Protein AF-A0A8S0U7P2-F1 (afdb_monomer_lite)

pLDDT: mean 74.08, std 10.31, range [44.09, 93.5]

Foldseek 3Di:
DPVVVVVVVVVVVVVVVVCPVPDPCQQPPVPDDPPDPRHDLPVVLVVVVCCVPPPVHPCQQCNDPHPCVVVVVVVVVVVVVVVVLVVCCVVPVPDPVSVVDDVVVVVVLCVPVRRDDPVVSVVVVVVVVVVVVVVVVVVVVD

InterPro domains:
  IPR004648 Tetrapeptide transporter, OPT1/isp4 [PTHR22601] (6-140)
  IPR004813 Oligopeptide transporter, OPT superfamily [PF03169] (7-140)

Structure (mmCIF, N/CA/C/O backbone):
data_AF-A0A8S0U7P2-F1
#
_entry.id   AF-A0A8S0U7P2-F1
#
loop_
_atom_site.group_PDB
_atom_site.id
_atom_site.type_symbol
_atom_site.label_atom_id
_atom_site.label_alt_id
_atom_site.label_comp_id
_atom_site.label_asym_id
_atom_site.label_entity_id
_atom_site.label_seq_id
_atom_site.pdbx_PDB_ins_code
_atom_site.Cartn_x
_atom_site.Cartn_y
_atom_site.Cartn_z
_atom_site.occupancy
_atom_site.B_iso_or_equiv
_atom_site.auth_seq_id
_atom_site.auth_comp_id
_atom_site.auth_asym_id
_atom_site.auth_atom_id
_atom_site.pdbx_PDB_model_num
ATOM 1 N N . MET A 1 1 ? -13.601 19.879 -14.697 1.00 56.09 1 MET A N 1
ATOM 2 C CA . MET A 1 1 ? -12.768 18.804 -14.108 1.00 56.09 1 MET A CA 1
ATOM 3 C C . MET A 1 1 ? -11.696 18.287 -15.078 1.00 56.09 1 MET A C 1
ATOM 5 O O . MET A 1 1 ? -10.542 18.249 -14.688 1.00 56.09 1 MET A O 1
ATOM 9 N N . HIS A 1 2 ? -12.024 17.950 -16.334 1.00 64.12 2 HIS A N 1
ATOM 10 C CA . HIS A 1 2 ? -11.104 17.246 -17.252 1.00 64.12 2 HIS A CA 1
ATOM 11 C C . HIS A 1 2 ? -9.835 18.014 -17.678 1.00 64.12 2 HIS A C 1
ATOM 13 O O . HIS A 1 2 ? -8.753 17.439 -17.674 1.00 64.12 2 HIS A O 1
ATOM 19 N N . VAL A 1 3 ? -9.930 19.315 -17.977 1.00 77.44 3 VAL A N 1
ATOM 20 C CA . VAL A 1 3 ? -8.779 20.117 -18.451 1.00 77.44 3 VAL A CA 1
ATOM 21 C C . VAL A 1 3 ? -7.675 20.300 -17.403 1.00 77.44 3 VAL A C 1
ATOM 23 O O . VAL A 1 3 ? -6.496 20.275 -17.743 1.00 77.44 3 VAL A O 1
ATOM 26 N N . HIS A 1 4 ? -8.028 20.421 -16.120 1.00 76.31 4 HIS A N 1
ATOM 27 C CA . HIS A 1 4 ? -7.036 20.588 -15.050 1.00 76.31 4 HIS A CA 1
ATOM 28 C C . HIS A 1 4 ? -6.209 19.310 -14.850 1.00 76.31 4 HIS A C 1
ATOM 30 O O . HIS A 1 4 ? -5.000 19.385 -14.636 1.00 76.31 4 HIS A O 1
ATOM 36 N N . SER A 1 5 ? -6.839 18.135 -14.968 1.00 84.75 5 SER A N 1
ATOM 37 C CA . SER A 1 5 ? -6.151 16.844 -14.872 1.00 84.75 5 SER A CA 1
ATOM 38 C C . SER A 1 5 ? -5.190 16.616 -16.039 1.00 84.75 5 SER A C 1
ATOM 40 O O . SER A 1 5 ? -4.085 16.129 -15.817 1.00 84.75 5 SER A O 1
ATOM 42 N N . SER A 1 6 ? -5.563 17.018 -17.259 1.00 84.19 6 SER A N 1
ATOM 43 C CA . SER A 1 6 ? -4.682 16.921 -18.429 1.00 84.19 6 SER A CA 1
ATOM 44 C C . SER A 1 6 ? -3.455 17.822 -18.299 1.00 84.19 6 SER A C 1
ATOM 46 O O . SER A 1 6 ? -2.338 17.355 -18.493 1.00 84.19 6 SER A O 1
ATOM 48 N N . VAL A 1 7 ? -3.641 19.086 -17.898 1.00 89.56 7 VAL A N 1
ATOM 49 C CA . VAL A 1 7 ? -2.520 20.021 -17.692 1.00 89.56 7 VAL A CA 1
ATOM 50 C C . VAL A 1 7 ? -1.597 19.526 -16.575 1.00 89.56 7 VAL A C 1
ATOM 52 O O . VAL A 1 7 ? -0.381 19.499 -16.751 1.00 89.56 7 VAL A O 1
ATOM 55 N N . SER A 1 8 ? -2.159 19.062 -15.455 1.00 88.88 8 SER A N 1
ATOM 56 C CA . SER A 1 8 ? -1.372 18.499 -14.353 1.00 88.88 8 SER A CA 1
ATOM 57 C C . SER A 1 8 ? -0.597 17.243 -14.770 1.00 88.88 8 SER A C 1
ATOM 59 O O . SER A 1 8 ? 0.570 17.102 -14.407 1.00 88.88 8 SER A O 1
ATOM 61 N N . GLY A 1 9 ? -1.204 16.356 -15.565 1.00 90.06 9 GLY A N 1
ATOM 62 C CA . GLY A 1 9 ? -0.540 15.165 -16.096 1.00 90.06 9 GLY A CA 1
ATOM 63 C C . GLY A 1 9 ? 0.653 15.509 -16.989 1.00 90.06 9 GLY A C 1
ATOM 64 O O . GLY A 1 9 ? 1.743 14.982 -16.775 1.00 90.06 9 GLY A O 1
ATOM 65 N N . THR A 1 10 ? 0.478 16.441 -17.932 1.00 93.06 10 THR A N 1
ATOM 66 C CA . THR A 1 10 ? 1.548 16.863 -18.850 1.00 93.06 10 THR A CA 1
ATOM 67 C C . THR A 1 10 ? 2.711 17.516 -18.111 1.00 93.06 10 THR A C 1
ATOM 69 O O . THR A 1 10 ? 3.863 17.190 -18.386 1.00 93.06 10 THR A O 1
ATOM 72 N N . VAL A 1 11 ? 2.431 18.399 -17.146 1.00 93.50 11 VAL A N 1
ATOM 73 C CA . VAL A 1 11 ? 3.482 19.066 -16.361 1.00 93.50 11 VAL A CA 1
ATOM 74 C C . VAL A 1 11 ? 4.256 18.055 -15.513 1.00 93.50 11 VAL A C 1
ATOM 76 O O . VAL A 1 11 ? 5.483 18.071 -15.535 1.00 93.50 11 VAL A O 1
ATOM 79 N N . ASN A 1 12 ? 3.571 17.137 -14.821 1.00 90.69 12 ASN A N 1
ATOM 80 C CA . ASN A 1 12 ? 4.244 16.092 -14.040 1.00 90.69 12 ASN A CA 1
ATOM 81 C C . ASN A 1 12 ? 5.125 15.197 -14.920 1.00 90.69 12 ASN A C 1
ATOM 83 O O . ASN A 1 12 ? 6.252 14.887 -14.542 1.00 90.69 12 ASN A O 1
ATOM 87 N N . LEU A 1 13 ? 4.632 14.810 -16.100 1.00 89.75 13 LEU A N 1
ATOM 88 C CA . LEU A 1 13 ? 5.393 13.988 -17.035 1.00 89.75 13 LEU A CA 1
ATOM 89 C C . LEU A 1 13 ? 6.628 14.733 -17.560 1.00 89.75 13 LEU A C 1
ATOM 91 O O . LEU A 1 13 ? 7.717 14.168 -17.570 1.00 89.75 13 LEU A O 1
ATOM 95 N N . ALA A 1 14 ? 6.478 16.001 -17.948 1.00 92.94 14 ALA A N 1
ATOM 96 C CA . ALA A 1 14 ? 7.584 16.822 -18.435 1.00 92.94 14 ALA A CA 1
ATOM 97 C C . ALA A 1 14 ? 8.679 17.003 -17.371 1.00 92.94 14 ALA A C 1
ATOM 99 O O . ALA A 1 14 ? 9.861 16.839 -17.671 1.00 92.94 14 ALA A O 1
ATOM 100 N N . VAL A 1 15 ? 8.293 17.278 -16.120 1.00 89.75 15 VAL A N 1
ATOM 101 C CA . VAL A 1 15 ? 9.239 17.401 -15.000 1.00 89.75 15 VAL A CA 1
ATOM 102 C C . VAL A 1 15 ? 9.933 16.069 -14.715 1.00 89.75 15 VAL A C 1
ATOM 104 O O . VAL A 1 15 ? 11.146 16.052 -14.526 1.00 89.75 15 VAL A O 1
ATOM 107 N N . ALA A 1 16 ? 9.200 14.951 -14.733 1.00 85.56 16 ALA A N 1
ATOM 108 C CA . ALA A 1 16 ? 9.785 13.627 -14.530 1.00 85.56 16 ALA A CA 1
ATOM 109 C C . ALA A 1 16 ? 10.834 13.292 -15.605 1.00 85.56 16 ALA A C 1
ATOM 111 O O . ALA A 1 16 ? 11.932 12.848 -15.274 1.00 85.56 16 ALA A O 1
ATOM 112 N N . TRP A 1 17 ? 10.530 13.565 -16.878 1.00 88.56 17 TRP A N 1
ATOM 113 C CA . TRP A 1 17 ? 11.482 13.393 -17.980 1.00 88.56 17 TRP A CA 1
ATOM 114 C C . TRP A 1 17 ? 12.712 14.287 -17.841 1.00 88.56 17 TRP A C 1
ATOM 116 O O . TRP A 1 17 ? 13.832 13.829 -18.057 1.00 88.56 17 TRP A O 1
ATOM 126 N N . TRP A 1 18 ? 12.517 15.546 -17.449 1.00 89.81 18 TRP A N 1
ATOM 127 C CA . TRP A 1 18 ? 13.624 16.470 -17.230 1.00 89.81 18 TRP A CA 1
ATOM 128 C C . TRP A 1 18 ? 14.545 16.016 -16.088 1.00 89.81 18 TRP A C 1
ATOM 130 O O . TRP A 1 18 ? 15.766 16.070 -16.235 1.00 89.81 18 TRP A O 1
ATOM 140 N N . MET A 1 19 ? 13.984 15.510 -14.984 1.00 82.50 19 MET A N 1
ATOM 141 C CA . MET A 1 19 ? 14.765 14.963 -13.866 1.00 82.50 19 MET A CA 1
ATOM 142 C C . MET A 1 19 ? 15.592 13.742 -14.280 1.00 82.50 19 MET A C 1
ATOM 144 O O . MET A 1 19 ? 16.775 13.684 -13.958 1.00 82.50 19 MET A O 1
ATOM 148 N N . LEU A 1 20 ? 14.996 12.806 -15.028 1.00 82.50 20 LEU A N 1
ATOM 149 C CA . LEU A 1 20 ? 15.682 11.607 -15.527 1.00 82.50 20 LEU A CA 1
ATOM 150 C C . LEU A 1 20 ? 16.843 11.938 -16.476 1.00 82.50 20 LEU A C 1
ATOM 152 O O . LEU A 1 20 ? 17.847 11.237 -16.470 1.00 82.50 20 LEU A O 1
ATOM 156 N N . GLY A 1 21 ? 16.712 12.991 -17.289 1.00 82.69 21 GLY A N 1
ATOM 157 C CA . GLY A 1 21 ? 17.766 13.419 -18.213 1.00 82.69 21 GLY A CA 1
ATOM 158 C C . GLY A 1 21 ? 18.849 14.305 -17.590 1.00 82.69 21 GLY A C 1
ATOM 159 O O . GLY A 1 21 ? 19.937 14.399 -18.148 1.00 82.69 21 GLY A O 1
ATOM 160 N N . SER A 1 22 ? 18.565 14.967 -16.463 1.00 84.25 22 SER A N 1
ATOM 161 C CA . SER A 1 22 ? 19.499 15.918 -15.834 1.00 84.25 22 SER A CA 1
ATOM 162 C C . SER A 1 22 ? 20.308 15.314 -14.684 1.00 84.25 22 SER A C 1
ATOM 164 O O . SER A 1 22 ? 21.360 15.850 -14.344 1.00 84.25 22 SER A O 1
ATOM 166 N N . ILE A 1 23 ? 19.817 14.240 -14.056 1.00 77.62 23 ILE A N 1
ATOM 167 C CA . ILE A 1 23 ? 20.456 13.587 -12.907 1.00 77.62 23 ILE A CA 1
ATOM 168 C C . ILE A 1 23 ? 20.900 12.185 -13.330 1.00 77.62 23 ILE A C 1
ATOM 170 O O . ILE A 1 23 ? 20.073 11.290 -13.505 1.00 77.62 23 ILE A O 1
ATOM 174 N N . GLU A 1 24 ? 22.211 11.987 -13.471 1.00 71.81 24 GLU A N 1
ATOM 175 C CA . GLU A 1 24 ? 22.780 10.664 -13.743 1.00 71.81 24 GLU A CA 1
ATOM 176 C C . GLU A 1 24 ? 22.512 9.707 -12.570 1.00 71.81 24 GLU A C 1
ATOM 178 O O . GLU A 1 24 ? 22.649 10.074 -11.401 1.00 71.81 24 GLU A O 1
ATOM 183 N N . ASN A 1 25 ? 22.118 8.470 -12.891 1.00 70.31 25 ASN A N 1
ATOM 184 C CA . ASN A 1 25 ? 21.841 7.385 -11.940 1.00 70.31 25 ASN A CA 1
ATOM 185 C C . ASN A 1 25 ? 20.721 7.657 -10.915 1.00 70.31 25 ASN A C 1
ATOM 187 O O . ASN A 1 25 ? 20.667 7.028 -9.860 1.00 70.31 25 ASN A O 1
ATOM 191 N N . ILE A 1 26 ? 19.777 8.559 -11.201 1.00 70.88 26 ILE A N 1
ATOM 192 C CA . ILE A 1 26 ? 18.632 8.779 -10.307 1.00 70.88 26 ILE A CA 1
ATOM 193 C C . ILE A 1 26 ? 17.890 7.459 -10.014 1.00 70.88 26 ILE A C 1
ATOM 195 O O . ILE A 1 26 ? 17.617 6.672 -10.920 1.00 70.88 26 ILE A O 1
ATOM 199 N N . CYS A 1 27 ? 17.546 7.223 -8.743 1.00 70.25 27 CYS A N 1
ATOM 200 C CA . CYS A 1 27 ? 16.879 6.009 -8.257 1.00 70.25 27 CYS A CA 1
ATOM 201 C C . CYS A 1 27 ? 17.709 4.707 -8.271 1.00 70.25 27 CYS A C 1
ATOM 203 O O . CYS A 1 27 ? 17.181 3.682 -7.824 1.00 70.25 27 CYS A O 1
ATOM 205 N N . ASP A 1 28 ? 18.964 4.724 -8.729 1.00 72.56 28 ASP A N 1
ATOM 206 C CA . ASP A 1 28 ? 19.857 3.565 -8.681 1.00 72.56 28 ASP A CA 1
ATOM 207 C C . ASP A 1 28 ? 20.642 3.547 -7.363 1.00 72.56 28 ASP A C 1
ATOM 209 O O . ASP A 1 28 ? 21.552 4.334 -7.123 1.00 72.56 28 ASP A O 1
ATOM 213 N N . VAL A 1 29 ? 20.240 2.654 -6.462 1.00 67.00 29 VAL A N 1
ATOM 214 C CA . VAL A 1 29 ? 20.783 2.576 -5.100 1.00 67.00 29 VAL A CA 1
ATOM 215 C C . VAL A 1 29 ? 22.168 1.925 -5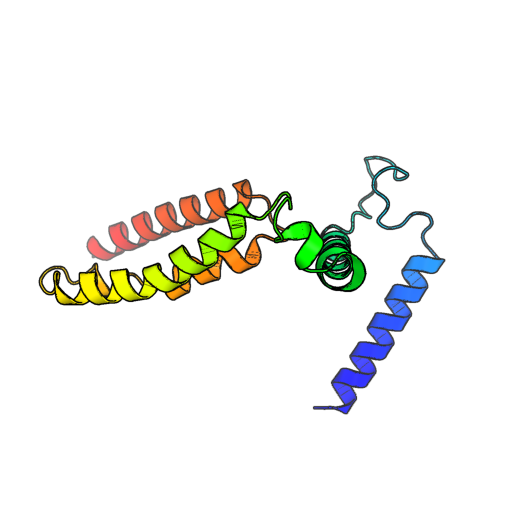.026 1.00 67.00 29 VAL A C 1
ATOM 217 O O . VAL A 1 29 ? 22.811 2.046 -3.988 1.00 67.00 29 VAL A O 1
ATOM 220 N N . GLU A 1 30 ? 22.624 1.235 -6.081 1.00 64.19 30 GLU A N 1
ATOM 221 C CA . GLU A 1 30 ? 23.953 0.601 -6.116 1.00 64.19 30 GLU A CA 1
ATOM 222 C C . GLU A 1 30 ? 25.037 1.535 -6.661 1.00 64.19 30 GLU A C 1
ATOM 224 O O . GLU A 1 30 ? 26.187 1.454 -6.230 1.00 64.19 30 GLU A O 1
ATOM 229 N N . SER A 1 31 ? 24.683 2.436 -7.580 1.00 61.28 31 SER A N 1
ATOM 230 C CA . SER A 1 31 ? 25.623 3.385 -8.190 1.00 61.28 31 SER A CA 1
ATOM 231 C C . SER A 1 31 ? 25.643 4.765 -7.518 1.00 61.28 31 SER A C 1
ATOM 233 O O . SER A 1 31 ? 26.529 5.575 -7.799 1.00 61.28 31 SER A O 1
ATOM 235 N N . LEU A 1 32 ? 24.715 5.040 -6.593 1.00 64.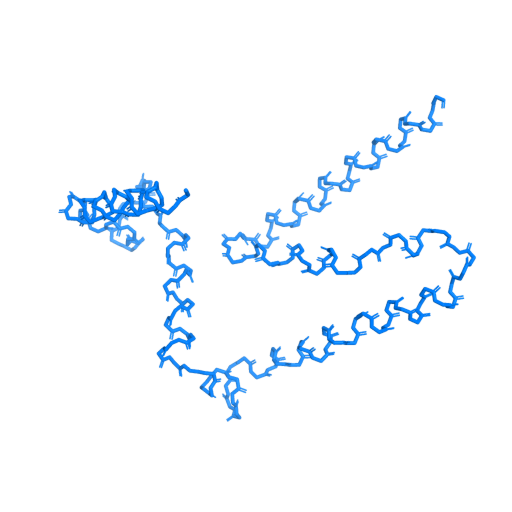88 32 LEU A N 1
ATOM 236 C CA . LEU A 1 32 ? 24.693 6.273 -5.803 1.00 64.88 32 LEU A CA 1
ATOM 237 C C . LEU A 1 32 ? 25.622 6.224 -4.590 1.00 64.88 32 LEU A C 1
ATOM 239 O O . LEU A 1 32 ? 25.686 5.243 -3.853 1.00 64.88 32 LEU A O 1
ATOM 243 N N . HIS A 1 33 ? 26.264 7.361 -4.311 1.00 57.22 33 HIS A N 1
ATOM 244 C CA . HIS A 1 33 ? 26.920 7.587 -3.026 1.00 57.22 33 HIS A CA 1
ATOM 245 C C . HIS A 1 33 ? 25.909 7.399 -1.872 1.00 57.22 33 HIS A C 1
ATOM 247 O O . HIS A 1 33 ? 24.788 7.901 -1.972 1.00 57.22 33 HIS A O 1
ATOM 253 N N . PRO A 1 34 ? 26.297 6.759 -0.752 1.00 59.28 34 PRO A N 1
ATOM 254 C CA . PRO A 1 34 ? 25.400 6.448 0.371 1.00 59.28 34 PRO A CA 1
ATOM 255 C C . PRO A 1 34 ? 24.755 7.678 1.040 1.00 59.28 34 PRO A C 1
ATOM 257 O O . PRO A 1 34 ? 23.747 7.541 1.725 1.00 59.28 34 PRO A O 1
ATOM 260 N N . GLU A 1 35 ? 25.293 8.877 0.802 1.00 59.78 35 GLU A N 1
ATOM 261 C CA . GLU A 1 35 ? 24.770 10.168 1.283 1.00 59.78 35 GLU A CA 1
ATOM 262 C C . GLU A 1 35 ? 23.739 10.812 0.327 1.00 59.78 35 GLU A C 1
ATOM 264 O O . GLU A 1 35 ? 23.238 11.910 0.573 1.00 59.78 35 GLU A O 1
ATOM 269 N N . SER A 1 36 ? 23.427 10.170 -0.803 1.00 63.31 36 SER A N 1
ATOM 270 C CA . SER A 1 36 ? 22.516 10.709 -1.812 1.00 63.31 36 SER A CA 1
ATOM 271 C C . SER A 1 36 ? 21.050 10.517 -1.413 1.00 63.31 36 SER A C 1
ATOM 273 O O . SER A 1 36 ? 20.578 9.402 -1.198 1.00 63.31 36 SER A O 1
ATOM 275 N N . GLN A 1 37 ? 20.285 11.611 -1.377 1.00 67.44 37 GLN A N 1
ATOM 276 C CA . GLN A 1 37 ? 18.852 11.590 -1.049 1.00 67.44 37 GLN A CA 1
ATOM 277 C C . GLN A 1 37 ? 17.962 11.072 -2.194 1.00 67.44 37 GLN A C 1
ATOM 279 O O . GLN A 1 37 ? 16.754 10.913 -2.011 1.00 67.44 37 GLN A O 1
ATOM 284 N N . TRP A 1 38 ? 18.534 10.777 -3.365 1.00 68.62 38 TRP A N 1
ATOM 285 C CA . TRP A 1 38 ? 17.820 10.382 -4.586 1.00 68.62 38 TRP A CA 1
ATOM 286 C C . TRP A 1 38 ? 17.397 8.902 -4.593 1.00 68.62 38 TRP A C 1
ATOM 288 O O . TRP A 1 38 ? 17.584 8.178 -5.571 1.00 68.62 38 TRP A O 1
ATOM 298 N N . THR A 1 39 ? 16.798 8.448 -3.491 1.00 67.88 39 THR A N 1
ATOM 299 C CA . THR A 1 39 ? 16.210 7.109 -3.370 1.00 67.88 39 THR A CA 1
ATOM 300 C C . THR A 1 39 ? 14.737 7.150 -3.782 1.00 67.88 39 THR A C 1
ATOM 302 O O . THR A 1 39 ? 13.964 7.984 -3.311 1.00 67.88 39 THR A O 1
ATOM 305 N N . CYS A 1 40 ? 14.314 6.247 -4.672 1.00 75.88 40 CYS A N 1
ATOM 306 C CA . CYS A 1 40 ? 12.953 6.239 -5.232 1.00 75.88 40 CYS A CA 1
ATOM 307 C C . CYS A 1 40 ? 12.163 4.981 -4.835 1.00 75.88 40 CYS A C 1
ATOM 309 O O . CYS A 1 40 ? 11.756 4.197 -5.700 1.00 75.88 40 CYS A O 1
ATOM 311 N N . PRO A 1 41 ? 11.901 4.759 -3.534 1.00 74.62 41 PRO A N 1
ATOM 312 C CA . PRO A 1 41 ? 11.322 3.508 -3.048 1.00 74.62 41 PRO A CA 1
ATOM 313 C C . PRO A 1 41 ? 9.926 3.244 -3.626 1.00 74.62 41 PRO A C 1
ATOM 315 O O . PRO A 1 41 ? 9.615 2.119 -4.006 1.00 74.62 41 PRO A O 1
ATOM 318 N N . LYS A 1 42 ? 9.093 4.286 -3.762 1.00 74.25 42 LYS A N 1
ATOM 319 C CA . LYS A 1 42 ? 7.720 4.161 -4.277 1.00 74.25 42 LYS A CA 1
ATOM 320 C C . LYS A 1 42 ? 7.666 3.802 -5.768 1.00 74.25 42 LYS A C 1
ATOM 322 O O . LYS A 1 42 ? 6.809 3.025 -6.189 1.00 74.25 42 LYS A O 1
ATOM 327 N N . PHE A 1 43 ? 8.566 4.363 -6.572 1.00 78.00 43 PHE A N 1
ATOM 328 C CA . PHE A 1 43 ? 8.629 4.058 -8.002 1.00 78.00 43 PHE A CA 1
ATOM 329 C C . PHE A 1 43 ? 9.147 2.642 -8.237 1.00 78.00 43 PHE A C 1
ATOM 331 O O . PHE A 1 43 ? 8.559 1.919 -9.037 1.00 78.00 43 PHE A O 1
ATOM 338 N N . ARG A 1 44 ? 10.149 2.211 -7.461 1.00 79.56 44 ARG A N 1
ATOM 339 C CA . ARG A 1 44 ? 10.684 0.847 -7.518 1.00 79.56 44 ARG A CA 1
ATOM 340 C C . ARG A 1 44 ? 9.615 -0.208 -7.236 1.00 79.56 44 ARG A C 1
ATOM 342 O O . ARG A 1 44 ? 9.406 -1.077 -8.070 1.00 79.56 44 ARG A O 1
ATOM 349 N N . VAL A 1 45 ? 8.848 -0.072 -6.147 1.00 81.50 45 VAL A N 1
ATOM 350 C CA . VAL A 1 45 ? 7.774 -1.042 -5.839 1.00 81.50 45 VAL A CA 1
ATOM 351 C C . VAL A 1 45 ? 6.677 -1.074 -6.907 1.00 81.50 45 VAL A C 1
ATOM 353 O O . VAL A 1 45 ? 6.116 -2.130 -7.183 1.00 81.50 45 VAL A O 1
ATOM 356 N N . THR A 1 46 ? 6.377 0.069 -7.532 1.00 83.94 46 THR A N 1
ATOM 357 C CA . THR A 1 46 ? 5.368 0.149 -8.601 1.00 83.94 46 THR A CA 1
ATOM 358 C C . THR A 1 46 ? 5.876 -0.503 -9.890 1.00 83.94 46 THR A C 1
ATOM 360 O O . THR A 1 46 ? 5.117 -1.189 -10.579 1.00 83.94 46 THR A O 1
ATOM 363 N N . PHE A 1 47 ? 7.161 -0.324 -10.207 1.00 82.25 47 PHE A N 1
ATOM 364 C CA . PHE A 1 47 ? 7.812 -0.969 -11.343 1.00 82.25 47 PHE A CA 1
ATOM 365 C C . PHE A 1 47 ? 7.902 -2.485 -11.145 1.00 82.25 47 PHE A C 1
ATOM 367 O O . PHE A 1 47 ? 7.436 -3.229 -12.004 1.00 82.25 47 PHE A O 1
ATOM 374 N N . ASP A 1 48 ? 8.382 -2.939 -9.985 1.00 84.19 48 ASP A N 1
ATOM 375 C CA . ASP A 1 48 ? 8.461 -4.362 -9.640 1.00 84.19 48 ASP A CA 1
ATOM 376 C C . ASP A 1 48 ? 7.079 -5.022 -9.728 1.00 84.19 48 ASP A C 1
ATOM 378 O O . ASP A 1 48 ? 6.927 -6.077 -10.343 1.00 84.19 48 ASP A O 1
ATOM 382 N N . ALA A 1 49 ? 6.039 -4.366 -9.197 1.00 84.12 49 ALA A N 1
ATOM 383 C CA . ALA A 1 49 ? 4.666 -4.839 -9.334 1.00 84.12 49 ALA A CA 1
ATOM 384 C C . ALA A 1 49 ? 4.240 -4.939 -10.808 1.00 84.12 49 ALA A C 1
ATOM 386 O O . ALA A 1 49 ? 3.664 -5.946 -11.212 1.00 84.12 49 ALA A O 1
ATOM 387 N N . SER A 1 50 ? 4.549 -3.937 -11.631 1.00 86.00 50 SER A N 1
ATOM 388 C CA . SER A 1 50 ? 4.206 -3.947 -13.060 1.00 86.00 50 SER A CA 1
ATOM 389 C C . SER A 1 50 ? 4.915 -5.073 -13.818 1.00 86.00 50 SER A C 1
ATOM 391 O O . SER A 1 50 ? 4.308 -5.707 -14.675 1.00 86.00 50 SER A O 1
ATOM 393 N N . VAL A 1 51 ? 6.169 -5.378 -13.476 1.00 85.31 51 VAL A N 1
ATOM 394 C CA . VAL A 1 51 ? 6.918 -6.503 -14.058 1.00 85.31 51 VAL A CA 1
ATOM 395 C C . VAL A 1 51 ? 6.325 -7.844 -13.614 1.00 85.31 51 VAL A C 1
ATOM 397 O O . VAL A 1 51 ? 6.093 -8.724 -14.441 1.00 85.31 51 VAL A O 1
ATOM 400 N N . ILE A 1 52 ? 6.018 -7.998 -12.327 1.00 84.62 52 ILE A N 1
ATOM 401 C CA . ILE A 1 52 ? 5.399 -9.206 -11.761 1.00 84.62 52 ILE A CA 1
ATOM 402 C C . ILE A 1 52 ? 4.045 -9.487 -12.423 1.00 84.62 52 ILE A C 1
ATOM 404 O O . ILE A 1 52 ? 3.811 -10.586 -12.928 1.00 84.62 52 ILE A O 1
ATOM 408 N N . TRP A 1 53 ? 3.163 -8.490 -12.451 1.00 83.12 53 TRP A N 1
ATOM 409 C CA . TRP A 1 53 ? 1.788 -8.651 -12.922 1.00 83.12 53 TRP A CA 1
ATOM 410 C C . TRP A 1 53 ? 1.643 -8.546 -14.444 1.00 83.12 53 TRP A C 1
ATOM 412 O O . TRP A 1 53 ? 0.731 -9.153 -14.998 1.00 83.12 53 TRP A O 1
ATOM 422 N N . GLY A 1 54 ? 2.525 -7.805 -15.119 1.00 84.31 54 GLY A N 1
ATOM 423 C CA . GLY A 1 54 ? 2.466 -7.565 -16.562 1.00 84.31 54 GLY A CA 1
ATOM 424 C C . GLY A 1 54 ? 3.380 -8.460 -17.401 1.00 84.31 54 GLY A C 1
ATOM 425 O O . GLY A 1 54 ? 2.966 -8.889 -18.473 1.00 84.31 54 GLY A O 1
ATOM 426 N N . LEU A 1 55 ? 4.601 -8.757 -16.934 1.00 83.31 55 LEU A N 1
ATOM 427 C CA . LEU A 1 55 ? 5.608 -9.497 -17.712 1.00 83.31 55 LEU A CA 1
ATOM 428 C C . LEU A 1 55 ? 5.746 -10.965 -17.280 1.00 83.31 55 LEU A C 1
ATOM 430 O O . LEU A 1 55 ? 5.805 -11.851 -18.126 1.00 83.31 55 LEU A O 1
ATOM 434 N N . ILE A 1 56 ? 5.829 -11.230 -15.973 1.00 83.31 56 ILE A N 1
ATOM 435 C CA . ILE A 1 56 ? 6.069 -12.583 -15.433 1.00 83.31 56 ILE A CA 1
ATOM 436 C C . ILE A 1 56 ? 4.793 -13.429 -15.472 1.00 83.31 56 ILE A C 1
ATOM 438 O O . ILE A 1 56 ? 4.848 -14.629 -15.749 1.00 83.31 56 ILE A O 1
ATOM 442 N N . GLY A 1 57 ? 3.650 -12.793 -15.210 1.00 77.19 57 GLY A N 1
ATOM 443 C CA . GLY A 1 57 ? 2.345 -13.434 -15.222 1.00 77.19 57 GLY A CA 1
ATOM 444 C C . GLY A 1 57 ? 2.069 -14.286 -13.979 1.00 77.19 57 GLY A C 1
ATOM 445 O O . GLY A 1 57 ? 2.957 -14.824 -13.314 1.00 77.19 57 GLY A O 1
ATOM 446 N N . LEU A 1 58 ? 0.780 -14.425 -13.674 1.00 72.12 58 LEU A N 1
ATOM 447 C CA . LEU A 1 58 ? 0.267 -15.142 -12.503 1.00 72.12 58 LEU A CA 1
ATOM 448 C C . LEU A 1 58 ? 0.696 -16.617 -12.448 1.00 72.12 58 LEU A C 1
ATOM 450 O O . LEU A 1 58 ? 0.946 -17.144 -11.365 1.00 72.12 58 LEU A O 1
ATOM 454 N N . GLU A 1 59 ? 0.811 -17.280 -13.600 1.00 72.75 59 GLU A N 1
ATOM 455 C CA . GLU A 1 59 ? 1.082 -18.719 -13.681 1.00 72.75 59 GLU A CA 1
ATOM 456 C C . GLU A 1 59 ? 2.463 -19.090 -13.124 1.00 72.75 59 GLU A C 1
ATOM 458 O O . GLU A 1 59 ? 2.604 -20.083 -12.412 1.00 72.75 59 GLU A O 1
ATOM 463 N N . ARG A 1 60 ? 3.481 -18.253 -13.346 1.00 78.62 60 ARG A N 1
ATOM 464 C CA . ARG A 1 60 ? 4.850 -18.540 -12.895 1.00 78.62 60 ARG A CA 1
ATOM 465 C C . ARG A 1 60 ? 5.055 -18.290 -11.397 1.00 78.62 60 ARG A C 1
ATOM 467 O O . ARG A 1 60 ? 5.932 -18.891 -10.780 1.00 78.62 60 ARG A O 1
ATOM 474 N N . LEU A 1 61 ? 4.238 -17.421 -10.804 1.00 77.94 61 LEU A N 1
ATOM 475 C CA . LEU A 1 61 ? 4.310 -17.052 -9.386 1.00 77.94 61 LEU A CA 1
ATOM 476 C C . LEU A 1 61 ? 3.391 -17.912 -8.509 1.00 77.94 61 LEU A C 1
ATOM 478 O O . LEU A 1 61 ? 3.794 -18.324 -7.419 1.00 77.94 61 LEU A O 1
ATOM 482 N N . PHE A 1 62 ? 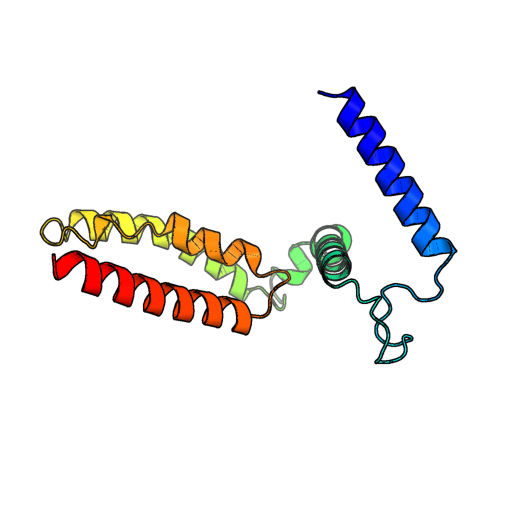2.180 -18.198 -8.993 1.00 76.94 62 PHE A N 1
ATOM 483 C CA . PHE A 1 62 ? 1.108 -18.851 -8.236 1.00 76.94 62 PHE A CA 1
ATOM 484 C C . PHE A 1 62 ? 0.707 -20.235 -8.778 1.00 76.94 62 PHE A C 1
ATOM 486 O O . PHE A 1 62 ? -0.099 -20.919 -8.146 1.00 76.94 62 PHE A O 1
ATOM 493 N N . GLY A 1 63 ? 1.256 -20.669 -9.917 1.00 77.06 63 GLY A N 1
ATOM 494 C CA . GLY A 1 63 ? 0.986 -21.979 -10.513 1.00 77.06 63 GLY A CA 1
ATOM 495 C C . GLY A 1 63 ? 1.635 -23.162 -9.774 1.00 77.06 63 GLY A C 1
ATOM 496 O O . GLY A 1 63 ? 2.296 -22.997 -8.739 1.00 77.06 63 GLY A O 1
ATOM 497 N N . PRO A 1 64 ? 1.442 -24.396 -10.276 1.00 67.94 64 PRO A N 1
ATOM 498 C CA . PRO A 1 64 ? 1.999 -25.605 -9.674 1.00 67.94 64 PRO A CA 1
ATOM 499 C C . PRO A 1 64 ? 3.536 -25.610 -9.777 1.00 67.94 64 PRO A C 1
ATOM 501 O O . PRO A 1 64 ? 4.100 -25.965 -10.803 1.00 67.94 64 PRO A O 1
ATOM 504 N N . GLY A 1 65 ? 4.203 -25.198 -8.692 1.00 73.06 65 GLY A N 1
ATOM 505 C CA . GLY A 1 65 ? 5.666 -25.053 -8.599 1.00 73.06 65 GLY A CA 1
ATOM 506 C C . GLY A 1 65 ? 6.150 -23.614 -8.364 1.00 73.06 65 GLY A C 1
ATOM 507 O O . GLY A 1 65 ? 7.342 -23.404 -8.163 1.00 73.06 65 GLY A O 1
ATOM 508 N N . GLY A 1 66 ? 5.245 -22.627 -8.356 1.00 72.69 66 GLY A N 1
ATOM 509 C CA . GLY A 1 66 ? 5.579 -21.227 -8.084 1.00 72.69 66 GLY A CA 1
ATOM 510 C C . GLY A 1 66 ? 5.922 -20.963 -6.613 1.00 72.69 66 GLY A C 1
ATOM 511 O O . GLY A 1 66 ? 5.331 -21.557 -5.706 1.00 72.69 66 GLY A O 1
ATOM 512 N N . MET A 1 67 ? 6.850 -20.031 -6.363 1.00 75.25 67 MET A N 1
ATOM 513 C CA . MET A 1 67 ? 7.309 -19.687 -5.005 1.00 75.25 67 MET A CA 1
ATOM 514 C C . MET A 1 67 ? 6.191 -19.150 -4.094 1.00 75.25 67 MET A C 1
ATOM 516 O O . MET A 1 67 ? 6.273 -19.292 -2.876 1.00 75.25 67 MET A O 1
ATOM 520 N N . TYR A 1 68 ? 5.126 -18.572 -4.664 1.00 74.81 68 TYR A N 1
ATOM 521 C CA . TYR A 1 68 ? 4.036 -17.937 -3.914 1.00 74.81 68 TYR A CA 1
ATOM 522 C C . TYR A 1 68 ? 2.731 -18.741 -3.918 1.00 74.81 68 TYR A C 1
ATOM 524 O O . TYR A 1 68 ? 1.689 -18.230 -3.505 1.00 74.81 68 TYR A O 1
ATOM 532 N N . LYS A 1 69 ? 2.766 -20.025 -4.294 1.00 76.31 69 LYS A N 1
ATOM 533 C CA . LYS A 1 69 ? 1.588 -20.913 -4.278 1.00 76.31 69 LYS A CA 1
ATOM 534 C C . LYS A 1 69 ? 0.853 -20.907 -2.929 1.00 76.31 69 LYS A C 1
ATOM 536 O O . LYS A 1 69 ? -0.375 -20.886 -2.887 1.00 76.31 69 LYS A O 1
ATOM 541 N N . ASN A 1 70 ? 1.594 -20.875 -1.822 1.00 76.88 70 ASN A N 1
ATOM 542 C CA . ASN A 1 70 ? 1.008 -20.866 -0.479 1.00 76.88 70 ASN A CA 1
ATOM 543 C C . ASN A 1 70 ? 0.275 -19.555 -0.154 1.00 76.88 70 ASN A C 1
ATOM 545 O O . ASN A 1 70 ? -0.654 -19.569 0.647 1.00 76.88 70 ASN A O 1
ATOM 549 N N . MET A 1 71 ? 0.625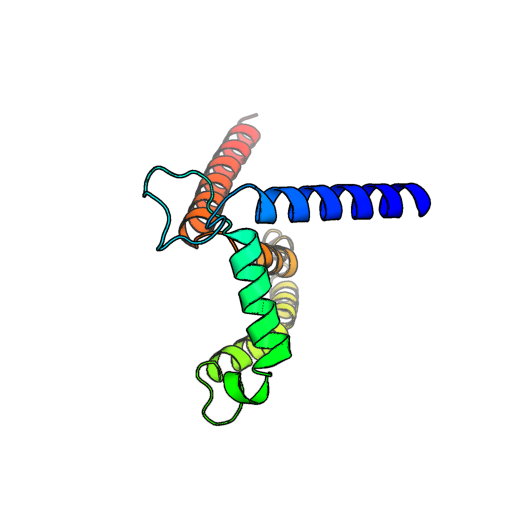 -18.432 -0.793 1.00 77.00 71 MET A N 1
ATOM 550 C CA . MET A 1 71 ? -0.086 -17.166 -0.585 1.00 77.00 71 MET A CA 1
ATOM 551 C C . MET A 1 71 ? -1.492 -17.175 -1.183 1.00 77.00 71 MET A C 1
ATOM 553 O O . MET A 1 71 ? -2.359 -16.473 -0.672 1.00 77.00 71 MET A O 1
ATOM 557 N N . VAL A 1 72 ? -1.768 -18.006 -2.194 1.00 80.88 72 VAL A N 1
ATOM 558 C CA . VAL A 1 72 ? -3.125 -18.143 -2.755 1.00 80.88 72 VAL A CA 1
ATOM 559 C C . VAL A 1 72 ? -4.118 -18.636 -1.694 1.00 80.88 72 VAL A C 1
ATOM 561 O O . VAL A 1 72 ? -5.276 -18.229 -1.698 1.00 80.88 72 VAL A O 1
ATOM 564 N N . TRP A 1 73 ? -3.669 -19.427 -0.712 1.00 80.38 73 TRP A N 1
ATOM 565 C CA . TRP A 1 73 ? -4.510 -19.868 0.409 1.00 80.38 73 TRP A CA 1
ATOM 566 C C . TRP A 1 73 ? -4.987 -18.722 1.309 1.00 80.38 73 TRP A C 1
ATOM 568 O O . TRP A 1 73 ? -6.041 -18.838 1.937 1.00 80.38 73 TRP A O 1
ATOM 578 N N . LEU A 1 74 ? -4.277 -17.588 1.334 1.00 80.69 74 LEU A N 1
ATOM 579 C CA . LEU A 1 74 ? -4.728 -16.397 2.059 1.00 80.69 74 LEU A CA 1
ATOM 580 C C . LEU A 1 74 ? -6.027 -15.832 1.479 1.00 80.69 74 LEU A C 1
ATOM 582 O O . LEU A 1 74 ? -6.782 -15.205 2.215 1.00 80.69 74 LEU A O 1
ATOM 586 N N . PHE A 1 75 ? -6.332 -16.089 0.204 1.00 80.25 75 PHE A N 1
ATOM 587 C CA . PHE A 1 75 ? -7.611 -15.704 -0.391 1.00 80.25 75 PHE A CA 1
ATOM 588 C C . PHE A 1 75 ? -8.786 -16.432 0.276 1.00 80.25 75 PHE A C 1
ATOM 590 O O . PHE A 1 75 ? -9.793 -15.812 0.610 1.00 80.25 75 PHE A O 1
ATOM 597 N N . LEU A 1 76 ? -8.631 -17.732 0.548 1.00 83.44 76 LEU A N 1
ATOM 598 C CA . LEU A 1 76 ? -9.642 -18.527 1.252 1.00 83.44 76 LEU A CA 1
ATOM 599 C C . LEU A 1 76 ? -9.796 -18.070 2.702 1.00 83.44 76 LEU A C 1
ATOM 601 O O . LEU A 1 76 ? -10.914 -17.934 3.193 1.00 83.44 76 LEU A O 1
ATOM 605 N N . ILE A 1 77 ? -8.679 -17.766 3.365 1.00 81.94 77 ILE A N 1
ATOM 606 C CA . ILE A 1 77 ? -8.683 -17.197 4.716 1.00 81.94 77 ILE A CA 1
ATOM 607 C C . ILE A 1 77 ? -9.420 -15.850 4.709 1.00 81.94 77 ILE A C 1
ATOM 609 O O . ILE A 1 77 ? -10.344 -15.654 5.495 1.00 81.94 77 ILE A O 1
ATOM 613 N N . GLY A 1 78 ? -9.094 -14.958 3.772 1.00 78.06 78 GLY A N 1
ATOM 614 C CA . GLY A 1 78 ? -9.753 -13.664 3.599 1.00 78.06 78 GLY A CA 1
ATOM 615 C C . GLY A 1 78 ? -11.253 -13.773 3.323 1.00 78.06 78 GLY A C 1
ATOM 616 O O . GLY A 1 78 ? -12.019 -12.982 3.864 1.00 78.06 78 GLY A O 1
ATOM 617 N N . ALA A 1 79 ? -11.691 -14.778 2.559 1.00 82.81 79 ALA A N 1
ATOM 618 C CA . ALA A 1 79 ? -13.110 -15.054 2.329 1.00 82.81 79 ALA A CA 1
ATOM 619 C C . ALA A 1 79 ? -13.825 -15.575 3.590 1.00 82.81 79 ALA A C 1
ATOM 621 O O . ALA A 1 79 ? -15.005 -15.296 3.801 1.00 82.81 79 ALA A O 1
ATOM 622 N N . PHE A 1 80 ? -13.112 -16.296 4.457 1.00 84.19 80 PHE A N 1
ATOM 623 C CA . PHE A 1 80 ? -13.669 -16.868 5.682 1.00 84.19 80 PHE A CA 1
ATOM 624 C C . PHE A 1 80 ? -13.713 -15.871 6.854 1.00 84.19 80 PHE A C 1
ATOM 626 O O . PHE A 1 80 ? -14.598 -15.948 7.712 1.00 84.19 80 PHE A O 1
ATOM 633 N N . LEU A 1 81 ? -12.805 -14.890 6.888 1.00 79.88 81 LEU A N 1
ATOM 634 C CA . LEU A 1 81 ? -12.772 -13.833 7.907 1.00 79.88 81 LEU A CA 1
ATOM 635 C C . LEU A 1 81 ? -14.110 -13.078 8.089 1.00 79.88 81 LEU A C 1
ATOM 637 O O . LEU A 1 81 ? -14.566 -12.979 9.226 1.00 79.88 81 LEU A O 1
ATOM 641 N N . PRO A 1 82 ? -14.787 -12.562 7.045 1.00 75.50 82 PRO A N 1
ATOM 642 C CA . PRO A 1 82 ? -16.060 -11.860 7.221 1.00 75.50 82 PRO A CA 1
ATOM 643 C C . PRO A 1 82 ? -17.190 -12.797 7.672 1.00 75.50 82 PRO A C 1
ATOM 645 O O . PRO A 1 82 ? -18.039 -12.395 8.468 1.00 75.50 82 PRO A O 1
ATOM 648 N N . VAL A 1 83 ? -17.182 -14.057 7.223 1.00 79.75 83 VAL A N 1
ATOM 649 C CA . VAL A 1 83 ? -18.182 -15.065 7.613 1.00 79.75 83 VAL A CA 1
ATOM 650 C C . VAL A 1 83 ? -18.044 -15.415 9.094 1.00 79.75 83 VAL A C 1
ATOM 652 O O . VAL A 1 83 ? -19.029 -15.422 9.830 1.00 79.75 83 VAL A O 1
ATOM 655 N N . THR A 1 84 ? -16.816 -15.638 9.563 1.00 74.69 84 THR A N 1
ATOM 656 C CA . THR A 1 84 ? -16.542 -15.884 10.987 1.00 74.69 84 THR A CA 1
ATOM 657 C C . THR A 1 84 ? -16.873 -14.675 11.856 1.00 74.69 84 THR A C 1
ATOM 659 O O . THR A 1 84 ? -17.474 -14.850 12.914 1.00 74.69 84 THR A O 1
ATOM 662 N N . ALA A 1 85 ? -16.586 -13.452 11.393 1.00 72.69 85 ALA A N 1
ATOM 663 C CA . ALA A 1 85 ? -16.999 -12.217 12.067 1.00 72.69 85 ALA A CA 1
ATOM 664 C C . ALA A 1 85 ? -18.521 -12.143 12.254 1.00 72.69 85 ALA A C 1
ATOM 666 O O . ALA A 1 85 ? -19.013 -11.828 13.338 1.00 72.69 85 ALA A O 1
ATOM 667 N N . TRP A 1 86 ? -19.266 -12.459 11.191 1.00 72.88 86 TRP A N 1
ATOM 668 C CA . TRP A 1 86 ? -20.724 -12.430 11.186 1.00 72.88 86 TRP A CA 1
ATOM 669 C C . TRP A 1 86 ? -21.319 -13.468 12.147 1.00 72.88 86 TRP A C 1
ATOM 671 O O . TRP A 1 86 ? -22.205 -13.141 12.939 1.00 72.88 86 TRP A O 1
ATOM 681 N N . ILE A 1 87 ? -20.775 -14.691 12.157 1.00 75.56 87 ILE A N 1
ATOM 682 C CA . ILE A 1 87 ? -21.185 -15.755 13.086 1.00 75.56 87 ILE A CA 1
ATOM 683 C C . ILE A 1 87 ? -20.876 -15.365 14.539 1.00 75.56 87 ILE A C 1
ATOM 685 O O . ILE A 1 87 ? -21.748 -15.483 15.403 1.00 75.56 87 ILE A O 1
ATOM 689 N N . LEU A 1 88 ? -19.675 -14.845 14.823 1.00 70.31 88 LEU A N 1
ATOM 690 C CA . LEU A 1 88 ? -19.318 -14.384 16.170 1.00 70.31 88 LEU A CA 1
ATOM 691 C C . LEU A 1 88 ? -20.235 -13.251 16.646 1.00 70.31 88 LEU A C 1
ATOM 693 O O . LEU A 1 88 ? -20.644 -13.251 17.807 1.00 70.31 88 LEU A O 1
ATOM 697 N N . SER A 1 89 ? -20.612 -12.327 15.757 1.00 68.25 89 SER A N 1
ATOM 698 C CA . SER A 1 89 ? -21.560 -11.258 16.085 1.00 68.25 89 SER A CA 1
ATOM 699 C C . SER A 1 89 ? -22.968 -11.781 16.399 1.00 68.25 89 SER A C 1
ATOM 701 O O . SER A 1 89 ? -23.703 -11.122 17.132 1.00 68.25 89 SER A O 1
ATOM 703 N N . LYS A 1 90 ? -23.356 -12.942 15.858 1.00 70.06 90 LYS A N 1
ATOM 704 C CA . LYS A 1 90 ? -24.643 -13.602 16.134 1.00 70.06 90 LYS A CA 1
ATOM 705 C C . LYS A 1 90 ? -24.641 -14.375 17.455 1.00 70.06 90 LYS A C 1
ATOM 707 O O . LYS A 1 90 ? -25.668 -14.403 18.125 1.00 70.06 90 LYS A O 1
ATOM 712 N N . ILE A 1 91 ? -23.514 -14.991 17.818 1.00 70.56 91 ILE A N 1
ATOM 713 C CA . ILE A 1 91 ? -23.371 -15.811 19.034 1.00 70.56 91 ILE A CA 1
ATOM 714 C C . ILE A 1 91 ? -23.133 -14.937 20.275 1.00 70.56 91 ILE A C 1
ATOM 716 O O . ILE A 1 91 ? -23.680 -15.214 21.338 1.00 70.56 91 ILE A O 1
ATOM 720 N N . PHE A 1 92 ? -22.366 -13.849 20.151 1.00 63.47 92 PHE A N 1
ATOM 721 C CA . PHE A 1 92 ? -22.017 -12.970 21.271 1.00 63.47 92 PHE A CA 1
ATOM 722 C C . PHE A 1 92 ? -22.838 -11.671 21.305 1.00 63.47 92 PHE A C 1
ATOM 724 O O . PHE A 1 92 ? -22.285 -10.571 21.376 1.00 63.47 92 PHE A O 1
ATOM 731 N N . LEU A 1 93 ? -24.169 -11.793 21.314 1.00 57.12 93 LEU A N 1
ATOM 732 C CA . LEU A 1 93 ? -25.094 -10.655 21.460 1.00 57.12 93 LEU A CA 1
ATOM 733 C C . LEU A 1 93 ? -24.926 -9.892 22.792 1.00 57.12 93 LEU A C 1
ATOM 735 O O . LEU A 1 93 ? -25.248 -8.709 22.874 1.00 57.12 93 LEU A O 1
ATOM 739 N N . ASP A 1 94 ? -24.373 -10.545 23.816 1.00 56.72 94 ASP A N 1
ATOM 740 C CA . ASP A 1 94 ? -24.238 -10.006 25.176 1.00 56.72 94 ASP A CA 1
ATOM 741 C C . ASP A 1 94 ? -23.060 -9.023 25.350 1.00 56.72 94 ASP A C 1
ATOM 743 O O . ASP A 1 94 ? -23.044 -8.162 26.232 1.00 56.72 94 ASP A O 1
ATOM 747 N N . LYS A 1 95 ? -22.037 -9.104 24.489 1.00 56.91 95 LYS A N 1
ATOM 748 C CA . LYS A 1 95 ? -20.813 -8.295 24.606 1.00 56.91 95 LYS A CA 1
ATOM 749 C C . LYS A 1 95 ? -20.819 -7.179 23.562 1.00 56.91 95 LYS A C 1
ATOM 751 O O . LYS A 1 95 ? -20.265 -7.332 22.479 1.00 56.91 95 LYS A O 1
ATOM 756 N N . LYS A 1 96 ? -21.348 -6.005 23.932 1.00 59.31 96 LYS A N 1
ATOM 757 C CA . LYS A 1 96 ? -21.441 -4.796 23.077 1.00 59.31 96 LYS A CA 1
ATOM 758 C C . LYS A 1 96 ? -20.134 -4.354 22.387 1.00 59.31 96 LYS A C 1
ATOM 760 O O . LYS A 1 96 ? -20.208 -3.603 21.428 1.00 59.31 96 LYS A O 1
ATOM 765 N N . TRP A 1 97 ? -18.952 -4.790 22.836 1.00 62.41 97 TRP A N 1
ATOM 766 C CA . TRP A 1 97 ? -17.660 -4.462 22.204 1.00 62.41 97 TRP A CA 1
ATOM 767 C C . TRP A 1 97 ? -17.324 -5.321 20.970 1.00 62.41 97 TRP A C 1
ATOM 769 O O . TRP A 1 97 ? -16.628 -4.851 20.077 1.00 62.41 97 TRP A O 1
ATOM 779 N N . ILE A 1 98 ? -17.834 -6.553 20.887 1.00 59.34 98 ILE A N 1
ATOM 780 C CA . ILE A 1 98 ? -17.539 -7.500 19.798 1.00 59.34 98 ILE A CA 1
ATOM 781 C C . ILE A 1 98 ? -18.111 -7.046 18.440 1.00 59.34 98 ILE A C 1
ATOM 783 O O . ILE A 1 98 ? -17.359 -7.074 17.467 1.00 59.34 98 ILE A O 1
ATOM 787 N N . PRO A 1 99 ? -19.357 -6.532 18.333 1.00 59.66 99 PRO A N 1
ATOM 788 C CA . PRO A 1 99 ? -19.861 -5.990 17.068 1.00 59.66 99 PRO A CA 1
ATOM 789 C C . PRO A 1 99 ? -19.205 -4.659 16.649 1.00 59.66 99 PRO A C 1
ATOM 791 O O . PRO A 1 99 ? -19.388 -4.232 15.514 1.00 59.66 99 PRO A O 1
ATOM 794 N N . LEU A 1 100 ? -18.430 -3.995 17.522 1.00 62.53 100 LEU A N 1
ATOM 795 C CA . LEU A 1 100 ? -17.671 -2.788 17.155 1.00 62.53 100 LEU A CA 1
ATOM 796 C C . LEU A 1 100 ? -16.357 -3.100 16.414 1.00 62.53 100 LEU A C 1
ATOM 798 O O . LEU A 1 100 ? -15.735 -2.188 15.866 1.00 62.53 100 LEU A O 1
ATOM 802 N N . ILE A 1 101 ? -15.912 -4.360 16.389 1.00 63.72 101 ILE A N 1
ATOM 803 C CA . ILE A 1 101 ? -14.669 -4.756 15.721 1.00 63.72 101 ILE A CA 1
ATOM 804 C C . ILE A 1 101 ? -14.954 -4.952 14.229 1.00 63.72 101 ILE A C 1
ATOM 806 O O . ILE A 1 101 ? -15.376 -6.018 13.784 1.00 63.72 101 ILE A O 1
ATOM 810 N N . ASN A 1 102 ? -14.711 -3.907 13.439 1.00 66.44 102 ASN A N 1
ATOM 811 C CA . ASN A 1 102 ? -14.861 -3.967 11.990 1.00 66.44 102 ASN A CA 1
ATOM 812 C C . ASN A 1 102 ? -13.639 -4.650 11.352 1.00 66.44 102 ASN A C 1
ATOM 814 O O . ASN A 1 102 ? -12.606 -4.018 11.116 1.00 66.44 102 ASN A O 1
ATOM 818 N N . ILE A 1 103 ? -13.768 -5.948 11.069 1.00 66.50 103 ILE A N 1
ATOM 819 C CA . ILE A 1 103 ? -12.713 -6.751 10.435 1.00 66.50 103 ILE A CA 1
ATOM 820 C C . ILE A 1 103 ? -12.304 -6.168 9.077 1.00 66.50 103 ILE A C 1
ATOM 822 O O . ILE A 1 103 ? -11.113 -6.136 8.784 1.00 66.50 103 ILE A O 1
ATOM 826 N N . THR A 1 104 ? -13.243 -5.611 8.305 1.00 64.62 104 THR A N 1
ATOM 827 C CA . THR A 1 104 ? -12.964 -4.981 7.005 1.00 64.62 104 THR A CA 1
ATOM 828 C C . THR A 1 104 ? -12.006 -3.795 7.136 1.00 64.62 104 THR A C 1
ATOM 830 O O . THR A 1 104 ? -11.074 -3.654 6.344 1.00 64.62 104 THR A O 1
ATOM 833 N N . VAL A 1 105 ? -12.185 -2.965 8.169 1.00 67.06 105 VAL A N 1
ATOM 834 C CA . VAL A 1 105 ? -11.298 -1.820 8.448 1.00 67.06 105 VAL A CA 1
ATOM 835 C C . VAL A 1 105 ? -9.909 -2.294 8.872 1.00 67.06 105 VAL A C 1
ATOM 837 O O . VAL A 1 105 ? -8.907 -1.733 8.433 1.00 67.06 105 VAL A O 1
ATOM 840 N N . ILE A 1 106 ? -9.835 -3.362 9.670 1.00 70.19 106 ILE A N 1
ATOM 841 C CA . ILE A 1 106 ? -8.560 -3.955 10.092 1.00 70.19 106 ILE A CA 1
ATOM 842 C C . ILE A 1 106 ? -7.812 -4.531 8.884 1.00 70.19 106 ILE A C 1
ATOM 844 O O . ILE A 1 106 ? -6.628 -4.252 8.716 1.00 70.19 106 ILE A O 1
ATOM 848 N N . SER A 1 107 ? -8.496 -5.272 8.006 1.00 69.38 107 SER A N 1
ATOM 849 C CA . SER A 1 107 ? -7.896 -5.811 6.780 1.00 69.38 107 SER A CA 1
ATOM 850 C C . SER A 1 107 ? -7.469 -4.717 5.797 1.00 69.38 107 SER A C 1
ATOM 852 O O . SER A 1 107 ? -6.429 -4.849 5.156 1.00 69.38 107 SER A O 1
ATOM 854 N N . TYR A 1 108 ? -8.208 -3.605 5.716 1.00 67.00 108 TYR A N 1
ATOM 855 C CA . TYR A 1 108 ? -7.847 -2.479 4.850 1.00 67.00 108 TYR A CA 1
ATOM 856 C C . TYR A 1 108 ? -6.551 -1.790 5.300 1.00 67.00 108 TYR A C 1
ATOM 858 O O . TYR A 1 108 ? -5.770 -1.350 4.458 1.00 67.00 108 TYR A O 1
ATOM 866 N N . GLY A 1 109 ? -6.261 -1.773 6.606 1.00 64.56 109 GLY A N 1
ATOM 867 C CA . GLY A 1 109 ? -5.015 -1.226 7.153 1.00 64.56 109 GLY A CA 1
ATOM 868 C C . GLY A 1 109 ? -3.740 -1.879 6.599 1.00 64.56 109 GLY A C 1
ATOM 869 O O . GLY A 1 109 ? -2.692 -1.241 6.567 1.00 64.56 109 GLY A O 1
ATOM 870 N N . PHE A 1 110 ? -3.828 -3.113 6.091 1.00 64.56 110 PHE A N 1
ATOM 871 C CA . PHE A 1 110 ? -2.695 -3.818 5.484 1.00 64.56 110 PHE A CA 1
ATOM 872 C C . PHE A 1 110 ? -2.423 -3.420 4.026 1.00 64.56 110 PHE A C 1
ATOM 874 O O . PHE A 1 110 ? -1.354 -3.725 3.505 1.00 64.56 110 PHE A O 1
ATOM 881 N N . THR A 1 111 ? -3.331 -2.696 3.362 1.00 63.62 111 THR A N 1
ATOM 882 C CA . THR A 1 111 ? -3.143 -2.288 1.955 1.00 63.62 111 THR A CA 1
ATOM 883 C C . THR A 1 111 ? -2.037 -1.246 1.765 1.00 63.62 111 THR A C 1
ATOM 885 O O . THR A 1 111 ? -1.490 -1.136 0.674 1.00 63.62 111 THR A O 1
ATOM 888 N N . GLY A 1 112 ? -1.650 -0.527 2.827 1.00 59.72 112 GLY A N 1
ATOM 889 C CA . GLY A 1 112 ? -0.527 0.420 2.836 1.00 59.72 112 GLY A CA 1
ATOM 890 C C . GLY A 1 112 ? 0.853 -0.212 3.072 1.00 59.72 112 GLY A C 1
ATOM 891 O O . GLY A 1 112 ? 1.836 0.515 3.216 1.00 59.72 112 GLY A O 1
ATOM 892 N N . MET A 1 113 ? 0.947 -1.546 3.138 1.00 60.62 113 MET A N 1
ATOM 893 C CA . MET A 1 113 ? 2.224 -2.253 3.306 1.00 60.62 113 MET A CA 1
ATOM 894 C C . MET A 1 113 ? 3.248 -2.041 2.180 1.00 60.62 113 MET A C 1
ATOM 896 O O . MET A 1 113 ? 4.423 -1.910 2.513 1.00 60.62 113 MET A O 1
ATOM 900 N N . PRO A 1 114 ? 2.891 -1.995 0.881 1.00 53.00 114 PRO A N 1
ATOM 901 C CA . PRO A 1 114 ? 3.887 -1.880 -0.183 1.00 53.00 114 PRO A CA 1
ATOM 902 C C . PRO A 1 114 ?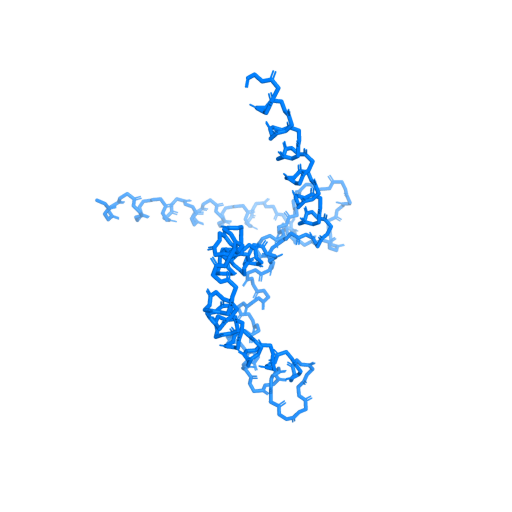 4.276 -0.410 -0.410 1.00 53.00 114 PRO A C 1
ATOM 904 O O . PRO A 1 114 ? 3.947 0.177 -1.439 1.00 53.00 114 PRO A O 1
ATOM 907 N N . PRO A 1 115 ? 4.763 0.281 0.630 1.00 50.56 115 PRO A N 1
ATOM 908 C CA . PRO A 1 115 ? 6.145 0.791 0.651 1.00 50.56 115 PRO A CA 1
ATOM 909 C C . PRO A 1 115 ? 6.746 0.912 2.072 1.00 50.56 115 PRO A C 1
ATOM 911 O O . PRO A 1 115 ? 7.827 1.475 2.248 1.00 50.56 115 PRO A O 1
ATOM 914 N N . THR A 1 116 ? 6.030 0.445 3.097 1.00 59.03 116 THR A N 1
ATOM 915 C CA . THR A 1 116 ? 6.316 0.730 4.504 1.00 59.03 116 THR A CA 1
ATOM 916 C C . THR A 1 116 ? 6.804 -0.536 5.192 1.00 59.03 116 THR A C 1
ATOM 918 O O . THR A 1 116 ? 6.159 -1.580 5.112 1.00 59.03 116 THR A O 1
ATOM 921 N N . THR A 1 117 ? 7.930 -0.462 5.900 1.00 61.97 117 THR A N 1
ATOM 922 C CA . THR A 1 117 ? 8.453 -1.618 6.633 1.00 61.97 117 THR A CA 1
ATOM 923 C C . THR A 1 117 ? 7.433 -2.125 7.667 1.00 61.97 117 THR A C 1
ATOM 925 O O . THR A 1 117 ? 6.734 -1.318 8.294 1.00 61.97 117 THR A O 1
ATOM 928 N N . PRO A 1 118 ? 7.359 -3.448 7.917 1.00 60.94 118 PRO A N 1
ATOM 929 C CA . PRO A 1 118 ? 6.462 -4.020 8.928 1.00 60.94 118 PRO A CA 1
ATOM 930 C C . PRO A 1 118 ? 6.630 -3.388 10.319 1.00 60.94 118 PRO A C 1
ATOM 932 O O . PRO A 1 118 ? 5.674 -3.291 11.089 1.00 60.94 118 PRO A O 1
ATOM 935 N N . THR A 1 119 ? 7.837 -2.902 10.624 1.00 67.69 119 THR A N 1
ATOM 936 C CA . THR A 1 119 ? 8.164 -2.185 11.860 1.00 67.69 119 THR A CA 1
ATOM 937 C C . THR A 1 119 ? 7.409 -0.868 12.010 1.00 67.69 119 THR A C 1
ATOM 939 O O . THR A 1 119 ? 6.964 -0.558 13.110 1.00 67.69 119 THR A O 1
ATOM 942 N N . ASN A 1 120 ? 7.192 -0.110 10.934 1.00 72.06 120 ASN A N 1
ATOM 943 C CA . ASN A 1 120 ? 6.439 1.145 11.009 1.00 72.06 120 ASN A CA 1
ATOM 944 C C . ASN A 1 120 ? 4.955 0.889 11.337 1.00 72.06 120 ASN A C 1
ATOM 946 O O . ASN A 1 120 ? 4.361 1.554 12.184 1.00 72.06 120 ASN A O 1
ATOM 950 N N . ILE A 1 121 ? 4.372 -0.156 10.743 1.00 71.06 121 ILE A N 1
ATOM 951 C CA . ILE A 1 121 ? 2.984 -0.553 11.016 1.00 71.06 121 ILE A CA 1
ATOM 952 C C . ILE A 1 121 ? 2.826 -1.007 12.472 1.00 71.06 121 ILE A C 1
ATOM 954 O O . ILE A 1 121 ? 1.884 -0.591 13.149 1.00 71.06 121 ILE A O 1
ATOM 958 N N . ALA A 1 122 ? 3.765 -1.810 12.984 1.00 75.12 122 ALA A N 1
ATOM 959 C CA . ALA A 1 122 ? 3.763 -2.220 14.386 1.00 75.12 122 ALA A CA 1
ATOM 960 C C . ALA A 1 122 ? 3.833 -1.006 15.331 1.00 75.12 122 ALA A C 1
ATOM 962 O O . ALA A 1 122 ? 3.042 -0.912 16.272 1.00 75.12 122 ALA A O 1
ATOM 963 N N . SER A 1 123 ? 4.703 -0.035 15.033 1.00 79.19 123 SER A N 1
ATOM 964 C CA . SER A 1 123 ? 4.815 1.220 15.786 1.00 79.19 123 SER A CA 1
ATOM 965 C C . SER A 1 123 ? 3.515 2.027 15.784 1.00 79.19 123 SER A C 1
ATOM 967 O O . SER A 1 123 ? 3.118 2.553 16.828 1.00 79.19 123 SER A O 1
ATOM 969 N N . TRP A 1 124 ? 2.807 2.088 14.652 1.00 75.88 124 TRP A N 1
ATOM 970 C CA . TRP A 1 124 ? 1.520 2.780 14.557 1.00 75.88 124 TRP A CA 1
ATOM 971 C C . TRP A 1 124 ? 0.431 2.101 15.399 1.00 75.88 124 TRP A C 1
ATOM 973 O O . TRP A 1 124 ? -0.292 2.776 16.134 1.00 75.88 124 TRP A O 1
ATOM 983 N N . ILE A 1 125 ? 0.362 0.765 15.380 1.00 80.62 125 ILE A N 1
ATOM 984 C CA . ILE A 1 125 ? -0.587 -0.004 16.202 1.00 80.62 125 ILE A CA 1
ATOM 985 C C . ILE A 1 125 ? -0.305 0.200 17.698 1.00 80.62 125 ILE A C 1
ATOM 987 O O . ILE A 1 125 ? -1.238 0.428 18.473 1.00 80.62 125 ILE A O 1
ATOM 991 N N . ILE A 1 126 ? 0.966 0.149 18.108 1.00 83.50 126 ILE A N 1
ATOM 992 C CA . ILE A 1 126 ? 1.381 0.353 19.505 1.00 83.50 126 ILE A CA 1
ATOM 993 C C . ILE A 1 126 ? 1.030 1.772 19.960 1.00 83.50 126 ILE A C 1
ATOM 995 O O . ILE A 1 126 ? 0.369 1.950 20.986 1.00 83.50 126 ILE A O 1
ATOM 999 N N . THR A 1 127 ? 1.399 2.780 19.170 1.00 83.62 127 THR A N 1
ATOM 1000 C CA . THR A 1 127 ? 1.129 4.189 19.490 1.00 83.62 127 THR A CA 1
ATOM 1001 C C . THR A 1 127 ? -0.375 4.458 19.557 1.00 83.62 127 THR A C 1
ATOM 1003 O O . THR A 1 127 ? -0.855 5.060 20.517 1.00 83.62 127 THR A O 1
ATOM 1006 N N . GLY A 1 128 ? -1.151 3.933 18.602 1.00 82.81 128 GLY A N 1
ATOM 1007 C CA . GLY A 1 128 ? -2.609 4.046 18.589 1.00 82.81 128 GLY A CA 1
ATOM 1008 C C . GLY A 1 128 ? -3.284 3.354 19.779 1.00 82.81 128 GLY A C 1
ATOM 1009 O O . GLY A 1 128 ? -4.253 3.888 20.326 1.00 82.81 128 GLY A O 1
ATOM 1010 N N . LYS A 1 129 ? -2.765 2.202 20.229 1.00 83.75 129 LYS A N 1
ATOM 1011 C CA . LYS A 1 129 ? -3.225 1.505 21.444 1.00 83.75 129 LYS A CA 1
ATOM 1012 C C . LYS A 1 129 ? -2.955 2.324 22.703 1.00 83.75 129 LYS A C 1
ATOM 1014 O O . LYS A 1 129 ? -3.865 2.476 23.516 1.00 83.75 129 LYS A O 1
ATOM 1019 N N . ILE A 1 130 ? -1.743 2.862 22.852 1.00 86.81 130 ILE A N 1
ATOM 1020 C CA . ILE A 1 130 ? -1.352 3.679 24.011 1.00 86.81 130 ILE A CA 1
ATOM 1021 C C . ILE A 1 130 ? -2.192 4.959 24.065 1.00 86.81 130 ILE A C 1
ATOM 1023 O O . ILE A 1 130 ? -2.767 5.272 25.108 1.00 86.81 130 ILE A O 1
ATOM 1027 N N . PHE A 1 131 ? -2.327 5.656 22.935 1.00 84.56 131 PHE A N 1
ATOM 1028 C CA . PHE A 1 131 ? -3.110 6.885 22.845 1.00 84.56 131 PHE A CA 1
ATOM 1029 C C . PHE A 1 131 ? -4.589 6.651 23.172 1.00 84.56 131 PHE A C 1
ATOM 1031 O O . PHE A 1 131 ? -5.153 7.365 24.000 1.00 84.56 131 PHE A O 1
ATOM 1038 N N . ASN A 1 132 ? -5.212 5.614 22.594 1.00 82.25 132 ASN A N 1
ATOM 1039 C CA .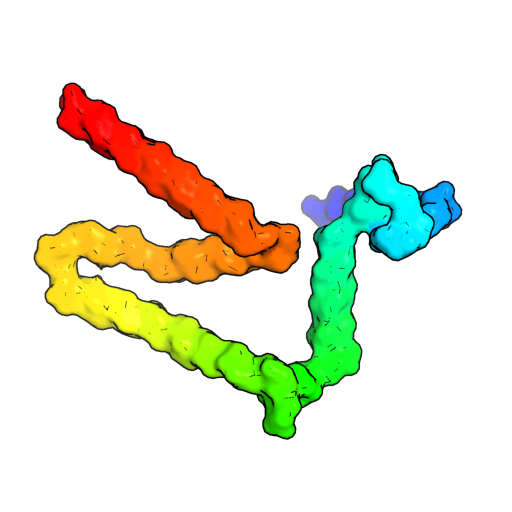 ASN A 1 132 ? -6.597 5.267 22.920 1.00 82.25 132 ASN A CA 1
ATOM 1040 C C . ASN A 1 132 ? -6.750 4.875 24.393 1.00 82.25 132 ASN A C 1
ATOM 1042 O O . ASN A 1 132 ? -7.688 5.324 25.047 1.00 82.25 132 ASN A O 1
ATOM 1046 N N . TYR A 1 133 ? -5.829 4.076 24.938 1.00 84.31 133 TYR A N 1
ATOM 1047 C CA . TYR A 1 133 ? -5.865 3.697 26.350 1.00 84.31 133 TYR A CA 1
ATOM 1048 C C . TYR A 1 133 ? -5.839 4.925 27.266 1.00 84.31 133 TYR A C 1
ATOM 1050 O O . TYR A 1 133 ? -6.651 5.025 28.188 1.00 84.31 133 TYR A O 1
ATOM 1058 N N . PHE A 1 134 ? -4.966 5.890 26.974 1.00 83.94 134 PHE A N 1
ATOM 1059 C CA . PHE A 1 134 ? -4.900 7.144 27.712 1.00 83.94 134 PHE A CA 1
ATOM 1060 C C . PHE A 1 134 ? -6.202 7.942 27.534 1.00 83.94 134 PHE A C 1
ATOM 1062 O O . PHE A 1 134 ? -6.889 8.215 28.514 1.00 83.94 134 PHE A O 1
ATOM 1069 N N . ALA A 1 135 ? -6.637 8.213 26.303 1.00 83.06 135 ALA A N 1
ATOM 1070 C CA . ALA A 1 135 ? -7.855 8.980 26.028 1.00 83.06 135 ALA A CA 1
ATOM 1071 C C . ALA A 1 135 ? -9.109 8.410 26.726 1.00 83.06 135 ALA A C 1
ATOM 1073 O O . ALA A 1 135 ? -9.876 9.157 27.339 1.00 83.06 135 ALA A O 1
ATOM 1074 N N . PHE A 1 136 ? -9.299 7.086 26.711 1.00 77.31 136 PHE A N 1
ATOM 1075 C CA . PHE A 1 136 ? -10.418 6.441 27.404 1.00 77.31 136 PHE A CA 1
ATOM 1076 C C . PHE A 1 136 ? -10.269 6.453 28.930 1.00 77.31 136 PHE A C 1
ATOM 1078 O O . PHE A 1 136 ? -11.279 6.579 29.625 1.00 77.31 136 PHE A O 1
ATOM 1085 N N . LYS A 1 137 ? -9.042 6.371 29.463 1.00 75.94 137 LYS A N 1
ATOM 1086 C CA . LYS A 1 137 ? -8.782 6.466 30.906 1.00 75.94 137 LYS A CA 1
ATOM 1087 C C . LYS A 1 137 ? -9.078 7.866 31.454 1.00 75.94 137 LYS A C 1
ATOM 1089 O O . LYS A 1 137 ? -9.669 7.969 32.520 1.00 75.94 137 LYS A O 1
ATOM 1094 N N . TYR A 1 138 ? -8.737 8.933 30.729 1.00 70.31 138 TYR A N 1
ATOM 1095 C CA . TYR A 1 138 ? -9.025 10.308 31.171 1.00 70.31 138 TYR A CA 1
ATOM 1096 C C . TYR A 1 138 ? -10.491 10.704 30.969 1.00 70.31 138 TYR A C 1
ATOM 1098 O O . TYR A 1 138 ? -11.043 11.423 31.796 1.00 70.31 138 TYR A O 1
ATOM 1106 N N . ARG A 1 139 ? -11.157 10.186 29.929 1.00 64.94 139 ARG A N 1
ATOM 1107 C CA . ARG A 1 139 ? -12.590 10.426 29.698 1.00 64.94 139 ARG A CA 1
ATOM 1108 C C . ARG A 1 139 ? -13.497 9.765 30.746 1.00 64.94 139 ARG A C 1
ATOM 1110 O O . ARG A 1 139 ? -14.592 10.259 30.965 1.00 64.94 139 ARG A O 1
ATOM 1117 N N . LYS A 1 140 ? -13.068 8.667 31.380 1.00 53.66 140 LYS A N 1
ATOM 1118 C CA . LYS A 1 140 ? -13.829 7.981 32.445 1.00 53.66 140 LYS A CA 1
ATOM 1119 C C . LYS A 1 140 ? -13.668 8.607 33.838 1.00 53.66 140 LYS A C 1
ATOM 1121 O O . LYS A 1 140 ? -14.376 8.200 34.749 1.00 53.66 140 LYS A O 1
ATOM 1126 N N . THR A 1 141 ? -12.728 9.539 33.997 1.00 52.47 141 THR A N 1
ATOM 1127 C CA . THR A 1 141 ? -12.406 10.207 35.274 1.00 52.47 141 THR A CA 1
ATOM 1128 C C . THR A 1 141 ? -13.083 11.585 35.393 1.00 52.47 141 THR A C 1
ATOM 1130 O O . THR A 1 141 ? -12.823 12.313 36.346 1.00 52.47 141 THR A O 1
ATOM 1133 N N . ARG A 1 142 ? -13.954 11.956 34.443 1.00 44.09 142 ARG A N 1
ATOM 1134 C CA . ARG A 1 142 ? -14.907 13.070 34.565 1.00 44.09 142 ARG A CA 1
ATOM 1135 C C . ARG A 1 142 ? -16.331 12.546 34.604 1.00 44.09 142 ARG A C 1
ATOM 1137 O O . ARG A 1 142 ? -16.601 11.577 33.859 1.00 44.09 142 ARG A O 1
#

Secondary structure (DSSP, 8-state):
-HHHHHHHHHHHHHHHHHHHHHSTTTT-TTTS-TT-----HHHHHHHHHHHIIIII-HHHHHSTT-TTHHHHHHHHHHHHHHHHHHHHHHH-TT-TTGGG--HHHHHHGGGGTTTS-HHHHHHHHHHHHHHHHHHHHHHTT-

Radius of gyration: 22.8 Å; chains: 1; bounding box: 52×46×54 Å

Sequence (142 aa):
MHVHSSVSGTVNLAVAWWMLGSIENICDVESLHPESQWTCPKFRVTFDASVIWGLIGLERLFGPGGMYKNMVWLFLIGAFLPVTAWILSKIFLDKKWIPLINITVISYGFTGMPPTTPTNIASWIITGKIFNYFAFKYRKTR

Organism: NCBI:txid158383

=== Feature glossary ===
Legend for the data blocks above and below:

— What the protein is —

The amino-acid sequence is the protein's primary structure: the linear order of residues from the N-terminus to the C-terminus, written in one-letter code. Everything else here — the 3D coordinates, the secondary structure, the domain annotations — is ultimately a consequence of this string.

Functional annotations link the protein to curated databases. InterPro entries identify conserved domains and families by matching the sequence against member-database signatures (Pfam, PROSITE, CDD, …). Gene Ontology (GO) terms describe molecular function, biological process, and cellular component in a controlled vocabulary. CATH places the structure in a hierarchical fold classification (Class/Architecture/Topology/Homologous-superfamily). The organism is the source species.

— Where its atoms are —

Atomic coordinates in PDBx/mmCIF format — the same representation the Protein Data Bank distributes. Each line of the _atom_site loop places one backbone atom in Cartesian space (units: ångströms, origin: arbitrary).

The six renders are orthographic views along the three Cartesian axes in both directions. Representation (cartoon, sticks, or surface) and color scheme (sequence-rainbow or by-chain) vary across proteins so the training set covers all the common visualization conventions.

— Local backbone conformation —

Eight-state secondary structure (DSSP): H is the canonical α-helix, G the tighter 3₁₀-helix, I the wider π-helix; E/B are β-structure, T and S are turns and bends, and '-' is everything else. DSSP derives these from the pattern of main-chain N–H···O=C hydrogen bonds, not from the sequence.

Three-state secondary structure (P-SEA) collapses the eight DSSP classes into helix (a), strand (b), and coil (c). P-SEA assigns these from Cα geometry alone — distances and angles — without requiring backbone oxygens, so it works on any Cα trace.

φ (phi) and ψ (psi) are the two rotatable backbone dihedrals per residue: φ is the C(i-1)–N–Cα–C torsion, ψ is the N–Cα–C–N(i+1) torsion, both in degrees on (−180°, 180°]. α-helical residues cluster near (−60°, −45°); β-strand residues near (−120°, +130°). A Ramachandran plot is simply a scatter of (φ, ψ) for every residue.

— Global shape and packing —

The geometric summary reports three shape descriptors. Rg (radius of gyration) measures how spread out the Cα atoms are about their centre of mass; compact globular proteins have small Rg, elongated or unfolded ones large. Cα contacts (<8 Å, |i−j|>4) count long-range residue pairs in spatial proximity — high for tightly packed folds, near zero for rods or random coil. The bounding-box extents give the protein's footprint along x, y, z in Å.

SASA measures how much of the protein is reachable by solvent. It is computed by rolling a water-sized probe over the atomic surface and summing the exposed area (Å²). Per-residue SASA distinguishes core (buried, low SASA) from surface (exposed, high SASA) residues; total SASA is a whole-molecule size measure.

Plot images: a contact map (which residues are close in 3D, as an N×N binary image), a Ramachandran scatter (backbone torsion angles, revealing secondary-structure composition at a glance), and — for AlphaFold structures — a PAE heatmap (pairwise prediction confidence).

— Structural neighborhood —

A 3Di character summarizes, for each residue, the relative orientation of the Cα frame of its nearest spatial neighbor. Because it encodes fold topology rather than chemistry, 3Di alignments detect remote structural similarity that sequence alignment misses.

The Foldseek neighbor list gives the closest experimentally determined structures in the PDB, ranked by structural alignment. TM-score near 1 means near-identical fold; near 0.3 means only rough topology match. This is how one finds what a novel AlphaFold prediction most resembles in the solved-structure universe.

— Confidence and disorder —

For AlphaFold models, the B-factor field carries pLDDT — the model's own estimate of local accuracy on a 0–100 scale. Regions with pLDDT<50 should be treated as essentially unmodeled; they often correspond to intrinsically disordered segments.

Crystallographic B-factors measure how much each atom's electron density is smeared out, in Å². They rise in mobile loops and surface residues and fall in the buried interior. In AlphaFold models this column is repurposed to hold pLDDT instead.

Predicted Aligned Error (PAE) is an AlphaFold confidence matrix: entry (i, j) is the expected error in the position of residue j, in ångströms, when the prediction is superimposed on the true structure at residue i. Low PAE within a block of residues means that block is internally rigid and well-predicted; high PAE between two blocks means their relative placement is uncertain even if each block individually is confident.